Protein AF-A0A2L0ER16-F1 (afdb_monomer_lite)

Organism: Sorangium cellulosum (NCBI:txid56)

Radius of gyration: 17.55 Å; chains: 1; bounding box: 43×37×43 Å

Structure (mmCIF, N/CA/C/O backbone):
data_AF-A0A2L0ER16-F1
#
_entry.id   AF-A0A2L0ER16-F1
#
loop_
_atom_site.group_PDB
_atom_site.id
_atom_site.type_symbol
_atom_site.label_atom_id
_atom_site.label_alt_id
_atom_site.label_comp_id
_atom_site.label_asym_id
_atom_site.label_entity_id
_atom_site.label_seq_id
_atom_site.pdbx_PDB_ins_code
_atom_site.Cartn_x
_atom_site.Cartn_y
_atom_site.Cartn_z
_atom_site.occupancy
_atom_site.B_iso_or_equiv
_atom_site.auth_seq_id
_atom_site.auth_comp_id
_atom_site.auth_asym_id
_atom_site.auth_atom_id
_atom_site.pdbx_PDB_model_num
ATOM 1 N N . MET A 1 1 ? -2.432 -27.884 28.507 1.00 49.25 1 MET A N 1
ATOM 2 C CA . MET A 1 1 ? -1.178 -27.111 28.635 1.00 49.25 1 MET A CA 1
ATOM 3 C C . MET A 1 1 ? -0.230 -27.575 27.539 1.00 49.25 1 MET A C 1
ATOM 5 O O . MET A 1 1 ? 0.388 -28.613 27.709 1.00 49.25 1 MET A O 1
ATOM 9 N N . THR A 1 2 ? -0.172 -26.880 26.401 1.00 48.47 2 THR A N 1
ATOM 10 C CA . THR A 1 2 ? 0.770 -27.188 25.308 1.00 48.47 2 THR A CA 1
ATOM 11 C C . THR A 1 2 ? 1.163 -25.894 24.594 1.00 48.47 2 THR A C 1
ATOM 13 O O . THR A 1 2 ? 0.371 -25.318 23.857 1.00 48.47 2 THR A O 1
ATOM 16 N N . SER A 1 3 ? 2.369 -25.447 24.940 1.00 40.03 3 SER A N 1
ATOM 17 C CA . SER A 1 3 ? 3.434 -24.842 24.132 1.00 40.03 3 SER A CA 1
ATOM 18 C C . SER A 1 3 ? 3.111 -23.840 23.014 1.00 40.03 3 SER A C 1
ATOM 20 O O . SER A 1 3 ? 2.475 -24.146 22.012 1.00 40.03 3 SER A O 1
ATOM 22 N N . SER A 1 4 ? 3.692 -22.653 23.196 1.00 44.34 4 SER A N 1
ATOM 23 C CA . SER A 1 4 ? 3.754 -21.486 22.316 1.00 44.34 4 SER A CA 1
ATOM 24 C C . SER A 1 4 ? 4.307 -21.767 20.909 1.00 44.34 4 SER A C 1
ATOM 26 O O . SER A 1 4 ? 5.286 -22.505 20.783 1.00 44.34 4 SER A O 1
ATOM 28 N N . PRO A 1 5 ? 3.809 -21.094 19.855 1.00 52.25 5 PRO A N 1
ATOM 29 C CA . PRO A 1 5 ? 4.524 -21.022 18.589 1.00 52.25 5 PRO A CA 1
ATOM 30 C C . PRO A 1 5 ? 5.691 -20.026 18.702 1.00 52.25 5 PRO A C 1
ATOM 32 O O . PRO A 1 5 ? 5.507 -18.811 18.781 1.00 52.25 5 PRO A O 1
ATOM 35 N N . THR A 1 6 ? 6.912 -20.556 18.717 1.00 59.31 6 THR A N 1
ATOM 36 C CA . THR A 1 6 ? 8.165 -19.800 18.594 1.00 59.31 6 THR A CA 1
ATOM 37 C C . THR A 1 6 ? 8.200 -19.085 17.241 1.00 59.31 6 THR A C 1
ATOM 39 O O . THR A 1 6 ? 8.270 -19.726 16.194 1.00 59.31 6 THR A O 1
ATOM 42 N N . ARG A 1 7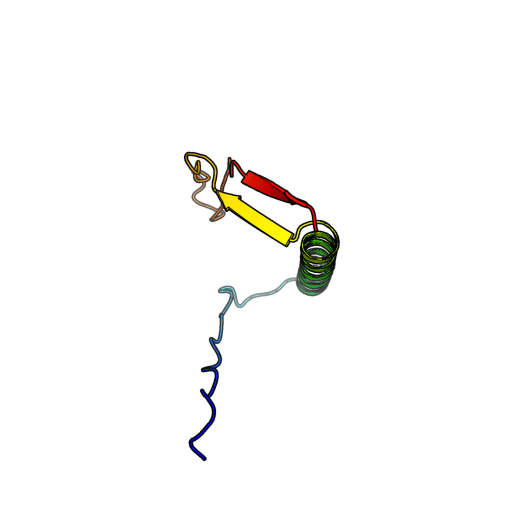 ? 8.158 -17.748 17.235 1.00 55.22 7 ARG A N 1
ATOM 43 C CA . ARG A 1 7 ? 8.306 -16.952 16.007 1.00 55.22 7 ARG A CA 1
ATOM 44 C C . ARG A 1 7 ? 9.759 -17.030 15.533 1.00 55.22 7 ARG A C 1
ATOM 46 O O . ARG A 1 7 ? 10.650 -16.457 16.156 1.00 55.22 7 ARG A O 1
ATOM 53 N N . HIS A 1 8 ? 10.002 -17.735 14.431 1.00 45.09 8 HIS A N 1
ATOM 54 C CA . HIS A 1 8 ? 11.301 -17.743 13.763 1.00 45.09 8 HIS A CA 1
ATOM 55 C C . HIS A 1 8 ? 11.633 -16.326 13.267 1.00 45.09 8 HIS A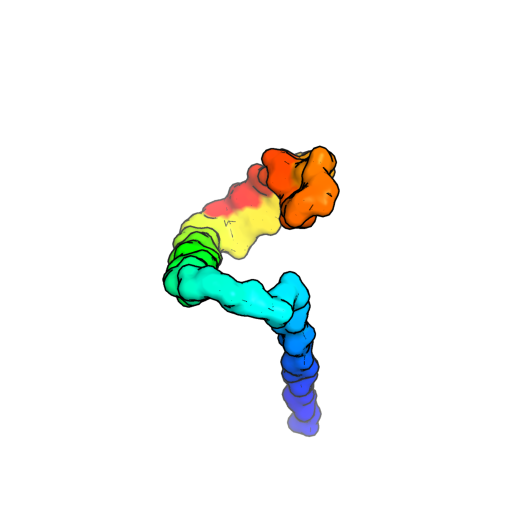 C 1
ATOM 57 O O . HIS A 1 8 ? 10.877 -15.718 12.510 1.00 45.09 8 HIS A O 1
ATOM 63 N N . ARG A 1 9 ? 12.753 -15.774 13.743 1.00 54.41 9 ARG A N 1
ATOM 64 C CA . ARG A 1 9 ? 13.264 -14.453 13.359 1.00 54.41 9 ARG A CA 1
ATOM 65 C C . ARG A 1 9 ? 13.766 -14.518 11.913 1.00 54.41 9 ARG A C 1
ATOM 67 O O . ARG A 1 9 ? 14.788 -15.144 11.652 1.00 54.41 9 ARG A O 1
ATOM 74 N N . LEU A 1 10 ? 13.061 -13.875 10.983 1.00 52.56 10 LEU A N 1
ATOM 75 C CA . LEU A 1 10 ? 13.555 -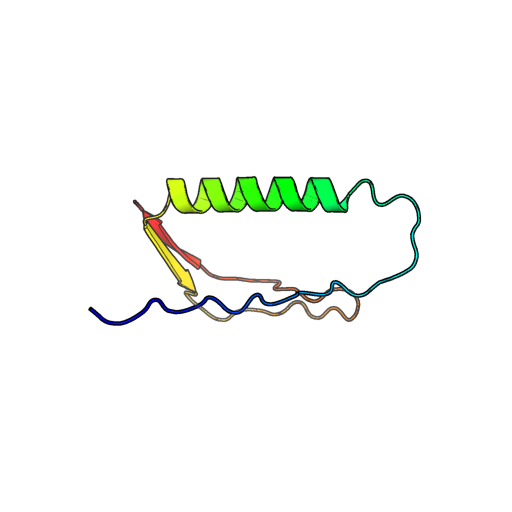13.652 9.623 1.00 52.56 10 LEU A CA 1
ATOM 76 C C . LEU A 1 10 ? 14.567 -12.502 9.650 1.00 52.56 10 LEU A C 1
ATOM 78 O O . LEU A 1 10 ? 14.205 -11.346 9.867 1.00 52.56 10 LEU A O 1
ATOM 82 N N . THR A 1 11 ? 15.845 -12.822 9.462 1.00 49.59 11 THR A N 1
ATOM 83 C CA . THR A 1 11 ? 16.897 -11.827 9.236 1.00 49.59 11 THR A CA 1
ATOM 84 C C . THR A 1 11 ? 16.786 -11.341 7.793 1.00 49.59 11 THR A C 1
ATOM 86 O O . THR A 1 11 ? 17.259 -12.004 6.876 1.00 49.59 11 THR A O 1
ATOM 89 N N . MET A 1 12 ? 16.139 -10.197 7.574 1.00 54.28 12 MET A N 1
ATOM 90 C CA . MET A 1 12 ? 16.221 -9.496 6.292 1.00 54.28 12 MET A CA 1
ATOM 91 C C . MET A 1 12 ? 17.582 -8.795 6.227 1.00 54.28 12 MET A C 1
ATOM 93 O O . MET A 1 12 ? 17.837 -7.872 6.997 1.00 54.28 12 MET A O 1
ATOM 97 N N . LEU A 1 13 ? 18.469 -9.263 5.350 1.00 52.25 13 LEU A N 1
ATOM 98 C CA . LEU A 1 13 ? 19.707 -8.571 4.990 1.00 52.25 13 LEU A CA 1
ATOM 99 C C . LEU A 1 13 ? 19.391 -7.606 3.835 1.00 52.25 13 LEU A C 1
ATOM 101 O O . LEU A 1 13 ? 19.192 -8.084 2.719 1.00 52.25 13 LEU A O 1
ATOM 105 N N . PRO A 1 14 ? 19.349 -6.277 4.038 1.00 53.66 14 PRO A N 1
ATOM 106 C CA . PRO A 1 14 ? 19.449 -5.355 2.918 1.00 53.66 14 PRO A CA 1
ATOM 107 C C . PRO A 1 14 ? 20.884 -5.421 2.377 1.00 53.66 14 PRO A C 1
ATOM 109 O O . PRO A 1 14 ? 21.853 -5.083 3.058 1.00 53.66 14 PRO A O 1
ATOM 112 N N . THR A 1 15 ? 21.037 -5.920 1.154 1.00 54.59 15 THR A N 1
ATOM 113 C CA . THR A 1 15 ? 22.299 -5.889 0.410 1.00 54.59 15 THR A CA 1
ATOM 114 C C . THR A 1 15 ? 22.683 -4.451 0.080 1.00 54.59 15 THR A C 1
ATOM 116 O O . THR A 1 15 ? 22.073 -3.857 -0.800 1.00 54.59 15 THR A O 1
ATOM 119 N N . ALA A 1 16 ? 23.710 -3.927 0.751 1.00 46.06 16 ALA A N 1
ATOM 120 C CA . ALA A 1 16 ? 24.843 -3.228 0.131 1.00 46.06 16 ALA A CA 1
ATOM 121 C C . ALA A 1 16 ? 25.831 -2.773 1.218 1.00 46.06 16 ALA A C 1
ATOM 123 O O . ALA A 1 16 ? 25.565 -1.864 2.001 1.00 46.06 16 ALA A O 1
ATOM 124 N N . HIS A 1 17 ? 26.991 -3.424 1.262 1.00 56.09 17 HIS A N 1
ATOM 125 C CA . HIS A 1 17 ? 28.118 -3.046 2.102 1.00 56.09 17 HIS A CA 1
ATOM 126 C C . HIS A 1 17 ? 29.049 -2.147 1.279 1.00 56.09 17 HIS A C 1
ATOM 128 O O . HIS A 1 17 ? 29.876 -2.680 0.553 1.00 56.09 17 HIS A O 1
ATOM 134 N N . THR A 1 18 ? 28.858 -0.823 1.353 1.00 48.16 18 THR A N 1
ATOM 135 C CA . THR A 1 18 ? 29.895 0.238 1.299 1.00 48.16 18 THR A CA 1
ATOM 136 C C . THR A 1 18 ? 29.223 1.615 1.330 1.00 48.16 18 THR A C 1
ATOM 138 O O . THR A 1 18 ? 28.508 1.994 0.408 1.00 48.16 18 THR A O 1
ATOM 141 N N . THR A 1 19 ? 29.458 2.344 2.415 1.00 54.47 19 THR A N 1
ATOM 142 C CA . THR A 1 19 ? 28.899 3.660 2.764 1.00 54.47 19 THR A CA 1
ATOM 143 C C . THR A 1 19 ? 29.491 4.796 1.909 1.00 54.47 19 THR A C 1
ATOM 145 O O . THR A 1 19 ? 30.687 4.773 1.615 1.00 54.47 19 THR A O 1
ATOM 148 N N . PRO A 1 20 ? 28.708 5.850 1.615 1.00 50.06 20 PRO A N 1
ATOM 149 C CA . PRO A 1 20 ? 28.978 7.122 2.289 1.00 50.06 20 PRO A CA 1
ATOM 150 C C . PRO A 1 20 ? 27.713 7.667 2.975 1.00 50.06 20 PRO A C 1
ATOM 152 O O . PRO A 1 20 ? 26.627 7.622 2.416 1.00 50.06 20 PRO A O 1
ATOM 155 N N . ALA A 1 21 ? 27.877 8.122 4.221 1.00 45.69 21 ALA A N 1
ATOM 156 C CA . ALA A 1 21 ? 26.912 8.836 5.064 1.00 45.69 21 ALA A CA 1
ATOM 157 C C . ALA A 1 21 ? 25.416 8.543 4.814 1.00 45.69 21 ALA A C 1
ATOM 159 O O . ALA A 1 21 ? 24.656 9.422 4.421 1.00 45.69 21 ALA A O 1
ATOM 160 N N . ALA A 1 22 ? 24.963 7.322 5.099 1.00 50.41 22 ALA A N 1
ATOM 161 C CA . ALA A 1 22 ? 23.537 7.029 5.139 1.00 50.41 22 ALA A CA 1
ATOM 162 C C . ALA A 1 22 ? 22.957 7.583 6.458 1.00 50.41 22 ALA A C 1
ATOM 164 O O . ALA A 1 22 ? 22.783 6.853 7.430 1.00 50.41 22 ALA A O 1
ATOM 165 N N . SER A 1 23 ? 22.699 8.891 6.516 1.00 51.25 23 SER A N 1
ATOM 166 C CA . SER A 1 23 ? 21.823 9.497 7.536 1.00 51.25 23 SER A CA 1
ATOM 167 C C . SER A 1 23 ? 20.342 9.154 7.296 1.00 51.25 23 SER A C 1
ATOM 169 O O . SER A 1 23 ? 19.490 9.479 8.112 1.00 51.25 23 SER A O 1
ATOM 171 N N . GLU A 1 24 ? 20.040 8.464 6.197 1.00 57.91 24 GLU A N 1
ATOM 172 C CA . GLU A 1 24 ? 18.697 8.187 5.684 1.00 57.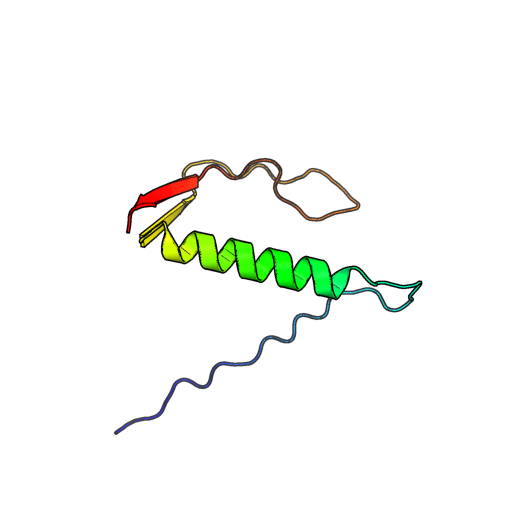91 24 GLU A CA 1
ATOM 173 C C . GLU A 1 24 ? 18.036 6.846 6.088 1.00 57.91 24 GLU A C 1
ATOM 175 O O . GLU A 1 24 ? 16.806 6.799 6.089 1.00 57.91 24 GLU A O 1
ATOM 180 N N . PRO A 1 25 ? 18.738 5.753 6.477 1.00 61.31 25 PRO A N 1
ATOM 181 C CA . PRO A 1 25 ? 18.074 4.481 6.760 1.00 61.31 25 PRO A CA 1
ATOM 182 C C . PRO A 1 25 ? 17.269 4.555 8.061 1.00 61.31 25 PRO A C 1
ATOM 184 O O . PRO A 1 25 ? 16.258 3.874 8.202 1.00 61.31 25 PRO A O 1
ATOM 187 N N . HIS A 1 26 ? 17.698 5.405 8.999 1.00 72.00 26 HIS A N 1
ATOM 188 C CA . HIS A 1 26 ? 16.956 5.666 10.226 1.00 72.00 26 HIS A CA 1
ATOM 189 C C . HIS A 1 26 ? 15.682 6.475 9.950 1.00 72.00 26 HIS A C 1
ATOM 191 O O . HIS A 1 26 ? 14.623 6.126 10.460 1.00 72.00 26 HIS A O 1
ATOM 197 N N . THR A 1 27 ? 15.759 7.492 9.088 1.00 81.94 27 THR A N 1
ATOM 198 C CA . THR A 1 27 ? 14.600 8.303 8.689 1.00 81.94 27 THR A CA 1
ATOM 199 C C . THR A 1 27 ? 13.556 7.465 7.954 1.00 81.94 27 THR A C 1
ATOM 201 O O . THR A 1 27 ? 12.398 7.462 8.356 1.00 81.94 27 THR A O 1
ATOM 204 N N . ALA A 1 28 ? 13.965 6.656 6.970 1.00 83.12 28 ALA A N 1
ATOM 205 C CA . ALA A 1 28 ? 13.054 5.757 6.256 1.00 83.12 28 ALA A CA 1
ATOM 206 C C . ALA A 1 28 ? 12.367 4.746 7.194 1.00 83.12 28 ALA A C 1
ATOM 208 O O . ALA A 1 28 ? 11.215 4.362 6.988 1.00 83.12 28 ALA A O 1
ATOM 209 N N . GLN A 1 29 ? 13.063 4.317 8.252 1.00 88.69 29 GLN A N 1
ATOM 210 C CA . GLN A 1 29 ? 12.485 3.437 9.262 1.00 88.69 29 GLN A CA 1
ATOM 211 C C . GLN A 1 29 ? 11.415 4.146 10.103 1.00 88.69 29 GLN A C 1
ATOM 213 O O . GLN A 1 29 ? 10.386 3.534 10.389 1.00 88.69 29 GLN A O 1
ATOM 218 N N . ILE A 1 30 ? 11.641 5.407 10.483 1.00 91.62 30 ILE A N 1
ATOM 219 C CA . ILE A 1 30 ? 10.661 6.221 11.216 1.00 91.62 30 ILE A CA 1
ATOM 220 C C . ILE A 1 30 ? 9.424 6.466 10.345 1.00 91.62 30 ILE A C 1
ATOM 222 O O . ILE A 1 30 ? 8.312 6.175 10.778 1.00 91.62 30 ILE A O 1
ATOM 226 N N . GLU A 1 31 ? 9.610 6.895 9.095 1.00 92.50 31 GLU A N 1
ATOM 227 C CA . GLU A 1 31 ? 8.507 7.148 8.155 1.00 92.50 31 GLU A CA 1
ATOM 228 C C . GLU A 1 31 ? 7.632 5.904 7.949 1.00 92.50 31 GLU A C 1
ATOM 230 O O . GLU A 1 31 ? 6.402 5.986 7.956 1.00 92.50 31 GLU A O 1
ATOM 235 N N . LEU A 1 32 ? 8.251 4.723 7.834 1.00 91.38 32 LEU A N 1
ATOM 236 C CA . LEU A 1 32 ? 7.518 3.464 7.718 1.00 91.38 32 LEU A CA 1
ATOM 237 C C . LEU A 1 32 ? 6.709 3.147 8.983 1.00 91.38 32 LEU A C 1
ATOM 239 O O . LEU A 1 32 ? 5.576 2.675 8.887 1.00 91.38 32 LEU A O 1
ATOM 243 N N . GLN A 1 33 ? 7.279 3.378 10.167 1.00 94.25 33 GLN A N 1
ATOM 244 C CA . GLN A 1 33 ? 6.582 3.142 11.432 1.00 94.25 33 GLN A CA 1
ATOM 245 C C . GLN A 1 33 ? 5.361 4.051 11.577 1.00 94.25 33 GLN A C 1
ATOM 247 O O . GLN A 1 33 ? 4.286 3.564 11.924 1.00 94.25 33 GLN A O 1
ATOM 252 N N . GLU A 1 34 ? 5.506 5.338 11.265 1.00 94.62 34 GLU A N 1
ATOM 253 C CA . GLU A 1 34 ? 4.410 6.308 11.318 1.00 94.62 34 GLU A CA 1
ATOM 254 C C . GLU A 1 34 ? 3.307 5.976 10.307 1.00 94.62 34 GLU A C 1
ATOM 256 O O . GLU A 1 34 ? 2.125 5.966 10.656 1.00 94.62 34 GLU A O 1
ATOM 261 N N . ALA A 1 35 ? 3.681 5.621 9.073 1.00 91.62 35 ALA A N 1
ATOM 262 C CA . ALA A 1 35 ? 2.727 5.224 8.042 1.00 91.62 35 ALA A CA 1
ATOM 263 C C . ALA A 1 35 ? 1.925 3.975 8.447 1.00 91.62 35 ALA A C 1
ATOM 265 O O . ALA A 1 35 ? 0.706 3.939 8.272 1.00 91.62 35 ALA A O 1
ATOM 266 N N . LEU A 1 36 ? 2.587 2.963 9.022 1.00 92.88 36 LEU A N 1
ATOM 267 C CA . LEU A 1 36 ? 1.925 1.743 9.492 1.00 92.88 36 LEU A CA 1
ATOM 268 C C . LEU A 1 36 ? 1.032 1.995 10.711 1.00 92.88 36 LEU A C 1
ATOM 270 O O . LEU A 1 36 ? -0.063 1.435 10.775 1.00 92.88 36 LEU A O 1
ATOM 274 N N . ALA A 1 37 ? 1.461 2.840 11.652 1.00 93.38 37 ALA A N 1
ATOM 275 C CA . ALA A 1 37 ? 0.643 3.220 12.801 1.00 93.38 37 ALA A CA 1
ATOM 276 C C . ALA A 1 37 ? -0.651 3.913 12.346 1.00 93.38 37 ALA A C 1
ATOM 278 O O . ALA A 1 37 ? -1.746 3.477 12.700 1.00 93.38 37 ALA A O 1
ATOM 279 N N . ALA A 1 38 ? -0.537 4.909 11.461 1.00 91.94 38 ALA A N 1
ATOM 280 C CA . ALA A 1 38 ? -1.689 5.621 10.914 1.00 91.94 38 ALA A CA 1
ATOM 281 C C . ALA A 1 38 ? -2.631 4.713 10.101 1.00 91.94 38 ALA A C 1
ATOM 283 O O . ALA A 1 38 ? -3.838 4.959 10.054 1.00 91.94 38 ALA A O 1
ATOM 284 N N . LEU A 1 39 ? -2.095 3.677 9.447 1.00 91.25 39 LEU A N 1
ATOM 285 C CA . LEU A 1 39 ? -2.886 2.707 8.691 1.00 91.25 39 LEU A CA 1
ATOM 286 C C . LEU A 1 39 ? -3.789 1.878 9.615 1.00 91.25 39 LEU A C 1
ATOM 288 O O . LEU A 1 39 ? -4.977 1.738 9.336 1.00 91.25 39 LEU A O 1
ATOM 292 N N . VAL A 1 40 ? -3.229 1.362 10.713 1.00 91.81 40 VAL A N 1
ATOM 293 C CA . VAL A 1 40 ? -3.941 0.502 11.674 1.00 91.81 40 VAL A CA 1
ATOM 294 C C . VAL A 1 40 ? -4.927 1.296 12.531 1.00 91.81 40 VAL A C 1
ATOM 296 O O . VAL A 1 40 ? -5.977 0.777 12.888 1.00 91.81 40 VAL A O 1
ATOM 299 N N . GLU A 1 41 ? -4.631 2.560 12.841 1.00 93.00 41 GLU A N 1
ATOM 300 C CA . GLU A 1 41 ? -5.557 3.418 13.594 1.00 93.00 41 GLU A CA 1
ATOM 301 C C . GLU A 1 41 ? -6.829 3.768 12.812 1.00 93.00 41 GLU A C 1
ATOM 303 O O . GLU A 1 41 ? -7.878 4.003 13.409 1.00 93.00 41 GLU A O 1
ATOM 308 N N . ARG A 1 42 ? -6.743 3.846 11.479 1.00 91.88 42 ARG A N 1
ATOM 309 C CA . ARG A 1 42 ? -7.831 4.357 10.629 1.00 91.88 42 ARG A CA 1
ATOM 310 C C . ARG A 1 42 ? -8.686 3.268 9.985 1.00 91.88 42 ARG A C 1
ATOM 312 O O . ARG A 1 42 ? -9.841 3.536 9.657 1.00 91.88 42 ARG A O 1
ATOM 319 N N . TRP A 1 43 ? -8.140 2.073 9.771 1.00 95.12 43 TRP A N 1
ATOM 320 C CA . TRP A 1 43 ? -8.786 1.032 8.970 1.00 95.12 43 TRP A CA 1
ATOM 321 C C . TRP A 1 43 ? -8.761 -0.323 9.688 1.00 95.12 43 TRP A C 1
ATOM 323 O O . TRP A 1 43 ? -7.699 -0.788 10.093 1.00 95.12 43 TRP A O 1
ATOM 333 N N . GLU A 1 44 ? -9.920 -0.985 9.796 1.00 93.50 44 GLU A N 1
ATOM 334 C CA . GLU A 1 44 ? -10.060 -2.343 10.352 1.00 93.50 44 GLU A CA 1
ATOM 335 C C . GLU A 1 44 ? -9.309 -3.365 9.493 1.00 93.50 44 GLU A C 1
ATOM 337 O O . GLU A 1 44 ? -8.671 -4.292 9.989 1.00 93.50 44 GLU A O 1
ATOM 342 N N . SER A 1 45 ? -9.426 -3.216 8.172 1.00 93.81 45 SER A N 1
ATOM 343 C CA . SER A 1 45 ? -8.779 -4.086 7.193 1.00 93.81 45 SER A CA 1
ATOM 344 C C . SER A 1 45 ? -8.662 -3.406 5.829 1.00 93.81 45 SER A C 1
ATOM 346 O O . SER A 1 45 ? -9.314 -2.399 5.548 1.00 93.81 45 SER A O 1
ATOM 348 N N . PHE A 1 46 ? -7.820 -3.966 4.966 1.00 94.38 46 PHE A N 1
ATOM 349 C CA . PHE A 1 46 ? -7.720 -3.585 3.563 1.00 94.38 46 PHE A CA 1
ATOM 350 C C . PHE A 1 46 ? -7.443 -4.817 2.698 1.00 94.38 46 PHE A C 1
ATOM 352 O O . PHE A 1 46 ? -6.862 -5.797 3.164 1.00 94.38 46 PHE A O 1
ATOM 359 N N . GLU A 1 47 ? -7.852 -4.757 1.436 1.00 96.06 47 GLU A N 1
ATOM 360 C CA . GLU A 1 47 ? -7.636 -5.811 0.444 1.00 96.06 47 GLU A CA 1
ATOM 361 C C . GLU A 1 47 ? -7.097 -5.233 -0.868 1.00 96.06 47 GLU A C 1
ATOM 363 O O . GLU A 1 47 ? -7.340 -4.070 -1.205 1.00 96.06 47 GLU A O 1
ATOM 368 N N . ILE A 1 48 ? -6.377 -6.062 -1.627 1.00 96.62 48 ILE A N 1
ATOM 369 C CA . ILE A 1 48 ? -5.963 -5.731 -2.992 1.00 96.62 48 ILE A CA 1
ATOM 370 C C . ILE A 1 48 ? -7.169 -5.944 -3.905 1.00 96.62 48 ILE A C 1
ATOM 372 O O . ILE A 1 48 ? -7.697 -7.047 -4.018 1.00 96.62 48 ILE A O 1
ATOM 376 N N . ALA A 1 49 ? -7.610 -4.868 -4.542 1.00 95.25 49 ALA A N 1
ATOM 377 C CA . ALA A 1 49 ? -8.891 -4.787 -5.231 1.00 95.25 49 ALA A CA 1
ATOM 378 C C . ALA A 1 49 ? -8.800 -4.953 -6.754 1.00 95.25 49 ALA A C 1
ATOM 380 O O . ALA A 1 49 ? -9.803 -4.787 -7.451 1.00 95.25 49 ALA A O 1
ATOM 381 N N . GLY A 1 50 ? -7.610 -5.233 -7.277 1.00 95.38 50 GLY A N 1
ATOM 382 C CA . GLY A 1 50 ? -7.358 -5.311 -8.707 1.00 95.38 50 GLY A CA 1
ATOM 383 C C . GLY A 1 50 ? -5.947 -5.786 -9.026 1.00 95.38 50 GLY A C 1
ATOM 384 O O . GLY A 1 50 ? -5.235 -6.298 -8.162 1.00 95.38 50 GLY A O 1
ATOM 385 N N . GLU A 1 51 ? -5.563 -5.620 -10.287 1.00 96.00 51 GLU A N 1
ATOM 386 C CA . GLU A 1 51 ? -4.236 -5.989 -10.766 1.00 96.00 51 GLU A CA 1
ATOM 387 C C . GLU A 1 51 ? -3.161 -5.079 -10.163 1.00 96.00 51 GLU A C 1
ATOM 389 O O . GLU A 1 51 ? -3.304 -3.858 -10.122 1.00 96.00 51 GLU A O 1
ATOM 394 N N . VAL A 1 52 ? -2.081 -5.692 -9.684 1.00 95.81 52 VAL A N 1
ATOM 395 C CA . VAL A 1 52 ? -0.906 -4.979 -9.186 1.00 95.81 52 VAL A CA 1
ATOM 396 C C . VAL A 1 52 ? 0.030 -4.747 -10.359 1.00 95.81 52 VAL A C 1
ATOM 398 O O . VAL A 1 52 ? 0.507 -5.711 -10.957 1.00 95.81 52 VAL A O 1
ATOM 401 N N . VAL A 1 53 ? 0.328 -3.486 -10.666 1.00 95.62 53 VAL A N 1
ATOM 402 C CA . VAL A 1 53 ? 1.249 -3.142 -11.753 1.00 95.62 53 VAL A CA 1
ATOM 403 C C . VAL A 1 53 ? 2.659 -3.041 -11.174 1.00 95.62 53 VAL A C 1
ATOM 405 O O . VAL A 1 53 ? 2.934 -2.114 -10.405 1.00 95.62 53 VAL A O 1
ATOM 408 N N . PRO A 1 54 ? 3.577 -3.968 -11.492 1.00 92.62 54 PRO A N 1
ATOM 409 C CA . PRO A 1 54 ? 4.942 -3.893 -10.997 1.00 92.62 54 PRO A CA 1
ATOM 410 C C . PRO A 1 54 ? 5.685 -2.721 -11.640 1.00 92.62 54 PRO A C 1
ATOM 412 O O . PRO A 1 54 ? 5.451 -2.353 -12.792 1.00 92.62 54 PRO A O 1
ATOM 415 N N . GLN A 1 55 ? 6.634 -2.150 -10.907 1.00 93.06 55 GLN A N 1
ATOM 416 C CA . GLN A 1 55 ? 7.537 -1.159 -11.468 1.00 93.06 55 GLN A CA 1
ATOM 417 C C . GLN A 1 55 ? 8.534 -1.853 -12.406 1.00 93.06 55 GLN A C 1
ATOM 419 O O . GLN A 1 55 ? 9.339 -2.677 -11.976 1.00 93.06 55 GLN A O 1
ATOM 424 N N . ALA A 1 56 ? 8.523 -1.492 -13.690 1.00 83.88 56 ALA A N 1
ATOM 425 C CA . ALA A 1 56 ? 9.497 -1.971 -14.670 1.00 83.88 56 ALA A CA 1
ATOM 426 C C . ALA A 1 56 ? 10.820 -1.184 -14.563 1.00 83.88 56 ALA A C 1
ATOM 428 O O . ALA A 1 56 ? 11.187 -0.429 -15.461 1.00 83.88 56 ALA A O 1
ATOM 429 N N . SER A 1 57 ? 11.520 -1.324 -13.435 1.00 87.44 57 SER A N 1
ATOM 430 C CA . SER A 1 57 ? 12.839 -0.725 -13.198 1.00 87.44 57 SER A CA 1
ATOM 431 C C . SER A 1 57 ? 13.865 -1.808 -12.893 1.00 87.44 57 SER A C 1
ATOM 433 O O . SER A 1 57 ? 13.603 -2.731 -12.129 1.00 87.44 57 SER A O 1
ATOM 435 N N . ASN A 1 58 ? 15.058 -1.680 -13.470 1.00 82.50 58 ASN A N 1
ATOM 436 C CA . ASN A 1 58 ? 16.200 -2.538 -13.157 1.00 82.50 58 ASN A CA 1
ATOM 437 C C . ASN A 1 58 ? 17.011 -2.045 -11.943 1.00 82.50 58 ASN A C 1
ATOM 439 O O . ASN A 1 58 ? 17.941 -2.730 -11.527 1.00 82.50 58 ASN A O 1
ATOM 443 N N . GLN A 1 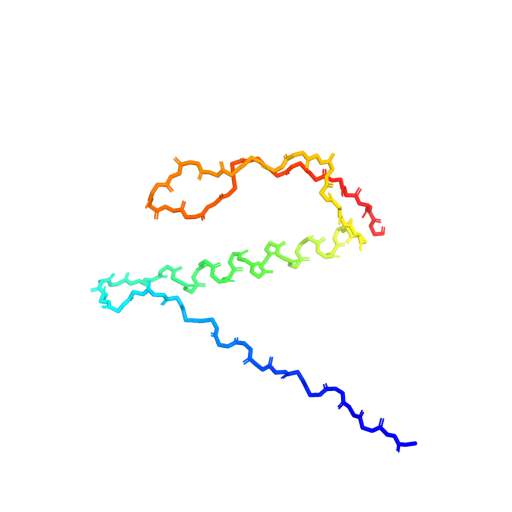59 ? 16.688 -0.867 -11.400 1.00 84.31 59 GLN A N 1
ATOM 444 C CA . GLN A 1 59 ? 17.404 -0.255 -10.273 1.00 84.31 59 GLN A CA 1
ATOM 445 C C . GLN A 1 59 ? 16.658 -0.405 -8.946 1.00 84.31 59 GLN A C 1
ATOM 447 O O . GLN A 1 59 ? 17.292 -0.522 -7.900 1.00 84.31 59 GLN A O 1
ATOM 452 N N . THR A 1 60 ? 15.324 -0.436 -8.986 1.00 82.81 60 THR A N 1
ATOM 453 C CA . THR A 1 60 ? 14.486 -0.477 -7.784 1.00 82.81 60 THR A CA 1
ATOM 454 C C . THR A 1 60 ? 13.363 -1.478 -7.977 1.00 82.81 60 THR A C 1
ATOM 456 O O . THR A 1 60 ? 12.569 -1.354 -8.907 1.00 82.81 60 THR A O 1
ATOM 459 N N . ASN A 1 61 ? 13.274 -2.445 -7.067 1.00 88.25 61 ASN A N 1
ATOM 460 C CA . ASN A 1 61 ? 12.116 -3.325 -6.982 1.00 88.25 61 ASN A CA 1
ATOM 461 C C . ASN A 1 61 ? 10.956 -2.539 -6.365 1.00 88.25 61 ASN A C 1
ATOM 463 O O . ASN A 1 61 ? 11.094 -2.009 -5.263 1.00 88.25 61 ASN A O 1
ATOM 467 N N . GLY A 1 62 ? 9.821 -2.473 -7.055 1.00 90.94 62 GLY A N 1
ATOM 468 C CA . GLY A 1 62 ? 8.686 -1.679 -6.601 1.00 90.94 62 GLY A CA 1
ATOM 469 C C . GLY A 1 62 ? 7.382 -2.043 -7.293 1.00 90.94 62 GLY A C 1
ATOM 470 O O . GLY A 1 62 ? 7.339 -2.863 -8.212 1.00 90.94 62 GLY A O 1
ATOM 471 N N . VAL A 1 63 ? 6.311 -1.409 -6.832 1.00 93.06 63 VAL A N 1
ATOM 472 C CA . VAL A 1 63 ? 4.968 -1.496 -7.404 1.00 93.06 63 VAL A CA 1
ATOM 473 C C . VAL A 1 63 ? 4.595 -0.100 -7.882 1.00 93.06 63 VAL A C 1
ATOM 475 O O . VAL A 1 63 ? 4.685 0.852 -7.111 1.00 93.06 63 VAL A O 1
ATOM 478 N N . LEU A 1 64 ? 4.214 0.016 -9.151 1.00 93.88 64 LEU A N 1
ATOM 479 C CA . LEU A 1 64 ? 3.766 1.270 -9.748 1.00 93.88 64 LEU A CA 1
ATOM 480 C C . LEU A 1 64 ? 2.307 1.560 -9.382 1.00 93.88 64 LEU A C 1
ATOM 482 O O . LEU A 1 64 ? 1.984 2.687 -9.020 1.00 93.88 64 LEU A O 1
ATOM 486 N N . GLU A 1 65 ? 1.445 0.541 -9.429 1.00 96.19 65 GLU A N 1
ATOM 487 C CA . GLU A 1 65 ? 0.035 0.664 -9.051 1.00 96.19 65 GLU A CA 1
ATOM 488 C C . GLU A 1 65 ? -0.380 -0.469 -8.110 1.00 96.19 65 GLU A C 1
ATOM 490 O O . GLU A 1 65 ? -0.189 -1.650 -8.408 1.00 96.19 65 GLU A O 1
ATOM 495 N N . LEU A 1 66 ? -0.965 -0.094 -6.969 1.00 96.31 66 LEU A N 1
ATOM 496 C CA . LEU A 1 66 ? -1.513 -1.010 -5.971 1.00 96.31 66 LEU A CA 1
ATOM 497 C C . LEU A 1 66 ? -2.963 -0.603 -5.659 1.00 96.31 66 LEU A C 1
ATOM 499 O O . LEU A 1 66 ? -3.187 0.234 -4.782 1.00 96.31 66 LEU A O 1
ATOM 503 N N . PRO A 1 67 ? -3.959 -1.145 -6.378 1.00 95.88 67 PRO A N 1
ATOM 504 C CA . PRO A 1 67 ? -5.358 -0.824 -6.126 1.00 95.88 67 PRO A CA 1
ATOM 505 C C . PRO A 1 67 ? -5.808 -1.444 -4.800 1.00 95.88 67 PRO A C 1
ATOM 507 O O . PRO A 1 67 ? -5.833 -2.666 -4.650 1.00 95.88 67 PRO A O 1
ATOM 510 N N . LEU A 1 68 ? -6.187 -0.598 -3.842 1.00 95.75 68 LEU A N 1
ATOM 511 C CA . LEU A 1 68 ? -6.614 -1.011 -2.506 1.00 95.75 68 LEU A CA 1
ATOM 512 C C . LEU A 1 68 ? -8.083 -0.668 -2.261 1.00 95.75 68 LEU A C 1
ATOM 514 O O . LEU A 1 68 ? -8.569 0.392 -2.656 1.00 95.75 68 LEU A O 1
ATOM 518 N N . ARG A 1 69 ? -8.776 -1.556 -1.549 1.00 96.38 69 ARG A N 1
ATOM 519 C CA . ARG A 1 69 ? -10.057 -1.271 -0.897 1.00 96.38 69 ARG A CA 1
ATOM 520 C C . ARG A 1 69 ? -9.848 -1.308 0.603 1.00 96.38 69 ARG A C 1
ATOM 522 O O . ARG A 1 69 ? -9.294 -2.269 1.125 1.00 96.38 69 ARG A O 1
ATOM 529 N N . PHE A 1 70 ? -10.310 -0.268 1.282 1.00 95.31 70 PHE A N 1
ATOM 530 C CA . PHE A 1 70 ? -10.189 -0.133 2.727 1.00 95.31 70 PHE A CA 1
ATOM 531 C C . PHE A 1 70 ? -11.542 -0.322 3.403 1.00 95.31 70 PHE A C 1
ATOM 533 O O . PHE A 1 70 ? -12.572 0.116 2.884 1.00 95.31 70 PHE A O 1
ATOM 540 N N . ARG A 1 71 ? -11.522 -0.931 4.586 1.00 93.94 71 ARG A N 1
ATOM 541 C CA . ARG A 1 71 ? -12.664 -1.041 5.486 1.00 93.94 71 ARG A CA 1
ATOM 542 C C . ARG A 1 71 ? -12.378 -0.220 6.750 1.00 93.94 71 ARG A C 1
ATOM 544 O O . ARG A 1 71 ? -11.355 -0.468 7.387 1.00 93.94 71 ARG A O 1
ATOM 551 N N . PRO A 1 72 ? -13.219 0.772 7.095 1.00 86.56 72 PRO A N 1
ATOM 552 C CA . PRO A 1 72 ? -13.004 1.616 8.272 1.00 86.56 72 PRO A CA 1
ATOM 553 C C . PRO A 1 72 ? -13.084 0.801 9.567 1.00 86.56 72 PRO A C 1
ATOM 555 O O . PRO A 1 72 ? -13.765 -0.224 9.592 1.00 86.56 72 PRO A O 1
ATOM 558 N N . ALA A 1 73 ? -12.347 1.258 10.584 1.00 78.38 73 ALA A N 1
ATOM 559 C CA . ALA A 1 73 ? -12.369 0.729 11.951 1.00 78.38 73 ALA A CA 1
ATOM 560 C C . ALA A 1 73 ? -13.676 1.041 12.696 1.00 78.38 73 ALA A C 1
ATOM 562 O O .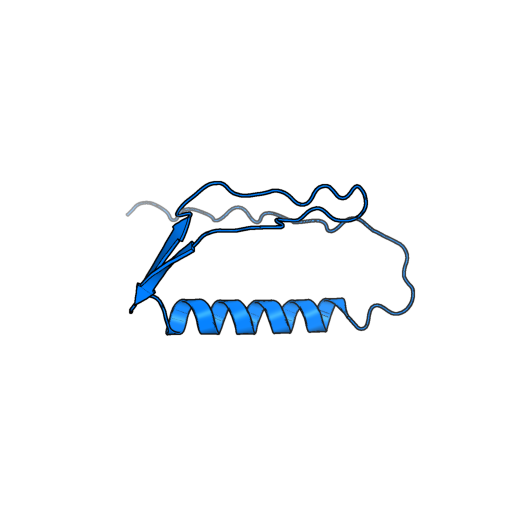 ALA A 1 73 ? -14.311 2.074 12.375 1.00 78.38 73 ALA A O 1
#

pLDDT: mean 77.67, std 19.6, range [40.03, 96.62]

Secondary structure (DSSP, 8-state):
-------------------S---HHHHHHHHHHHHHHHHHHHEEEEEE-S--EE---SS---EEE--EEEEE-

Foldseek 3Di:
DDDDDDDDDDDDDDDDPDDDDCPPPVVVVVVVVVVVVVLVQFFPDKDQDDDWAWDPDPPDGGTPDGRMDTHGD

Sequence (73 aa):
MTSSPTRHRLTMLPTAHTTPAASEPHTAQIELQEALAALVERWESFEIAGEVVPQASNQTNGVLELPLRFRPA